Protein AF-A0A356QP41-F1 (afdb_monomer_lite)

Secondary structure (DSSP, 8-state):
--SS-----HHHHTT-TBS-SS-SS------EEEEEEEEEEEETTT-----HHHHHHHHHH-SS--HHHHHTEEEEEEE-TTS-SBHHHHHHHHHHTT-GGGGG-----SHHHHHHHHHHHHHSEEEE--SEEEEE-SB-----S--SSPPTTEEEEEPPPP---------

pLDDT: mean 90.26, std 10.17, range [57.19, 98.12]

Sequence (171 aa):
GDGERGQDWTARVQQLPGVPVTLPEPVSAVLQGELYWRLDNHVQARQPDSGARGAVAGAMAQRDPSQETLNRIGLFVWDWPDGPTQMTERLAQLTALGFETADYTHSISGQEAAAEWRERWFNGPLPFATDGVVLKQADRPSVRSWSSSPPEWAVAWKYPSQQALAQVRGV

Radius of gyration: 17.78 Å; chains: 1; bounding box: 40×47×44 Å

Structure (mmCIF, N/CA/C/O backbone):
data_AF-A0A356QP41-F1
#
_entry.id   AF-A0A356QP41-F1
#
loop_
_atom_site.group_PDB
_atom_site.id
_atom_site.type_symbol
_atom_site.label_atom_id
_atom_site.label_alt_id
_atom_site.label_comp_id
_atom_site.label_asym_id
_atom_site.label_entity_id
_atom_site.label_seq_id
_atom_site.pdbx_PDB_ins_code
_atom_site.Cartn_x
_atom_site.Cartn_y
_atom_site.Cartn_z
_atom_site.occupancy
_atom_site.B_iso_or_equiv
_atom_site.auth_seq_id
_atom_site.auth_comp_id
_atom_site.auth_asym_id
_atom_site.auth_atom_id
_atom_site.pdbx_PDB_model_num
ATOM 1 N N . GLY A 1 1 ? -6.275 5.670 -13.943 1.00 78.19 1 GLY A N 1
ATOM 2 C CA . GLY A 1 1 ? -7.675 6.029 -14.210 1.00 78.19 1 GLY A CA 1
ATOM 3 C C . GLY A 1 1 ? -7.922 7.449 -13.767 1.00 78.19 1 GLY A C 1
ATOM 4 O O . GLY A 1 1 ? -7.004 8.062 -13.233 1.00 78.19 1 GLY A O 1
ATOM 5 N N . ASP A 1 2 ? -9.130 7.950 -13.970 1.00 77.62 2 ASP A N 1
ATOM 6 C CA . ASP A 1 2 ? -9.613 9.245 -13.450 1.00 77.62 2 ASP A CA 1
ATOM 7 C C . ASP A 1 2 ? -10.387 9.083 -12.125 1.00 77.62 2 ASP A C 1
ATOM 9 O O . ASP A 1 2 ? -10.959 10.029 -11.594 1.00 77.62 2 ASP A O 1
ATOM 13 N N . GLY A 1 3 ? -10.370 7.860 -11.591 1.00 72.50 3 GLY A N 1
ATOM 14 C CA . GLY A 1 3 ? -11.080 7.452 -10.394 1.00 72.50 3 GLY A CA 1
ATOM 15 C C . GLY A 1 3 ? -12.451 6.838 -10.695 1.00 72.50 3 GLY A C 1
ATOM 16 O O . GLY A 1 3 ? -12.830 5.883 -10.030 1.00 72.50 3 GLY A O 1
ATOM 17 N N . GLU A 1 4 ? -13.141 7.272 -11.748 1.00 75.25 4 GLU A N 1
ATOM 18 C CA . GLU A 1 4 ? -14.389 6.634 -12.192 1.00 75.25 4 GLU A CA 1
ATOM 19 C C . GLU A 1 4 ? -14.120 5.484 -13.167 1.00 75.25 4 GLU A C 1
ATOM 21 O O . GLU A 1 4 ? -14.795 4.453 -13.159 1.00 75.25 4 GLU A O 1
ATOM 26 N N . ARG A 1 5 ? -13.113 5.656 -14.024 1.00 83.38 5 ARG A N 1
ATOM 27 C CA . ARG A 1 5 ? -12.719 4.720 -15.072 1.00 83.38 5 ARG A CA 1
ATOM 28 C C . ARG A 1 5 ? -11.254 4.351 -14.921 1.00 83.38 5 ARG A C 1
ATOM 30 O O . ARG A 1 5 ? -10.355 5.191 -14.807 1.00 83.38 5 ARG A O 1
ATOM 37 N N . GLY A 1 6 ? -11.014 3.046 -14.929 1.00 88.25 6 GLY A N 1
ATOM 38 C CA . GLY A 1 6 ? -9.694 2.436 -14.892 1.00 88.25 6 GLY A CA 1
ATOM 39 C C . GLY A 1 6 ? -9.334 1.775 -16.216 1.00 88.25 6 GLY A C 1
ATOM 40 O O . GLY A 1 6 ? -10.169 1.598 -17.098 1.00 88.25 6 GLY A O 1
ATOM 41 N N . GLN A 1 7 ? -8.069 1.392 -16.328 1.00 90.25 7 GLN A N 1
ATOM 42 C CA . GLN A 1 7 ? -7.644 0.426 -17.328 1.00 90.25 7 GLN A CA 1
ATOM 43 C C . GLN A 1 7 ? -7.784 -0.969 -16.724 1.00 90.25 7 GLN A C 1
ATOM 45 O O . GLN A 1 7 ? -7.400 -1.173 -15.571 1.00 90.25 7 GLN A O 1
ATOM 50 N N . ASP A 1 8 ? -8.326 -1.911 -17.492 1.00 93.62 8 ASP A N 1
ATOM 51 C CA . ASP A 1 8 ? -8.361 -3.309 -17.080 1.00 93.62 8 ASP A CA 1
ATOM 52 C C . ASP A 1 8 ? -6.947 -3.896 -17.157 1.00 93.62 8 ASP A C 1
ATOM 54 O O . ASP A 1 8 ? -6.356 -4.022 -18.232 1.00 93.62 8 ASP A O 1
ATOM 58 N N . TRP A 1 9 ? -6.403 -4.222 -15.988 1.00 94.44 9 TRP A N 1
ATOM 59 C CA . TRP A 1 9 ? -5.090 -4.834 -15.829 1.00 94.44 9 TRP A CA 1
ATOM 60 C C . TRP A 1 9 ? -5.168 -6.309 -15.442 1.00 94.44 9 TRP A C 1
ATOM 62 O O . TRP A 1 9 ? -4.124 -6.897 -15.171 1.00 94.44 9 TRP A O 1
ATOM 72 N N . THR A 1 10 ? -6.352 -6.930 -15.444 1.00 95.19 10 THR A N 1
ATOM 73 C CA . THR A 1 10 ? -6.573 -8.303 -14.953 1.00 95.19 10 THR A CA 1
ATOM 74 C C . THR A 1 10 ? -5.556 -9.290 -15.517 1.00 95.19 10 THR A C 1
ATOM 76 O O . THR A 1 10 ? -4.856 -9.961 -14.762 1.00 95.19 10 THR A O 1
ATOM 79 N N . ALA A 1 11 ? -5.387 -9.309 -16.842 1.00 94.50 11 ALA A N 1
ATOM 80 C CA . ALA A 1 11 ? -4.467 -10.227 -17.511 1.00 94.50 11 ALA A CA 1
ATOM 81 C C . ALA A 1 11 ? -2.989 -10.009 -17.131 1.00 94.50 11 ALA A C 1
ATOM 83 O O . ALA A 1 11 ? -2.205 -10.955 -17.148 1.00 94.50 11 ALA A O 1
ATOM 84 N N . ARG A 1 12 ? -2.589 -8.773 -16.800 1.00 95.06 12 ARG A N 1
ATOM 85 C CA . ARG A 1 12 ? -1.229 -8.457 -16.332 1.00 95.06 12 ARG A CA 1
ATOM 86 C C . ARG A 1 12 ? -1.070 -8.784 -14.853 1.00 95.06 12 ARG A C 1
ATOM 88 O O . ARG A 1 12 ? -0.056 -9.351 -14.471 1.00 95.06 12 ARG A O 1
ATOM 95 N N . VAL A 1 13 ? -2.070 -8.458 -14.038 1.00 95.94 13 VAL A N 1
ATOM 96 C CA . VAL A 1 13 ? -2.076 -8.716 -12.594 1.00 95.94 13 VAL A CA 1
ATOM 97 C C . VAL A 1 13 ? -1.995 -10.213 -12.303 1.00 95.94 13 VAL A C 1
ATOM 99 O O . VAL A 1 13 ? -1.247 -10.607 -11.419 1.00 95.94 13 VAL A O 1
ATOM 102 N N . GLN A 1 14 ? -2.653 -11.053 -13.104 1.00 95.06 14 GLN A N 1
ATOM 103 C CA . GLN A 1 14 ? -2.542 -12.516 -13.009 1.00 95.06 14 GLN A CA 1
ATOM 104 C C . GLN A 1 14 ? -1.122 -13.057 -13.257 1.00 95.06 14 GLN A C 1
ATOM 106 O O . GLN A 1 14 ? -0.835 -14.192 -12.891 1.00 95.06 14 GLN A O 1
ATOM 111 N N . GLN A 1 15 ? -0.237 -12.271 -13.878 1.00 95.75 15 GLN A N 1
ATOM 112 C CA . GLN A 1 15 ? 1.166 -12.640 -14.091 1.00 95.75 15 GLN A CA 1
ATOM 113 C C . GLN A 1 15 ? 2.066 -12.195 -12.933 1.00 95.75 15 GLN A C 1
ATOM 115 O O . GLN A 1 15 ? 3.222 -12.602 -12.897 1.00 95.75 15 GLN A O 1
ATOM 120 N N . LEU A 1 16 ? 1.574 -11.351 -12.016 1.00 97.38 16 LEU A N 1
ATOM 121 C CA . LEU A 1 16 ? 2.349 -10.828 -10.893 1.00 97.38 16 LEU A CA 1
ATOM 122 C C . LEU A 1 16 ? 2.436 -11.879 -9.782 1.00 97.38 16 LEU A C 1
ATOM 124 O O . LEU A 1 16 ? 1.426 -12.156 -9.137 1.00 97.38 16 LEU A O 1
ATOM 128 N N . PRO A 1 17 ? 3.629 -12.412 -9.465 1.00 95.19 17 PRO A N 1
ATOM 129 C CA . PRO A 1 17 ? 3.754 -13.446 -8.434 1.00 95.19 17 PRO A CA 1
ATOM 130 C C . PRO A 1 17 ? 3.438 -12.930 -7.026 1.00 95.19 17 PRO A C 1
ATOM 132 O O . PRO A 1 17 ? 3.077 -13.702 -6.145 1.00 95.19 17 PRO A O 1
ATOM 135 N N . GLY A 1 18 ? 3.555 -11.615 -6.813 1.00 92.38 18 GLY A N 1
ATOM 136 C CA . GLY A 1 18 ? 3.190 -10.948 -5.565 1.00 92.38 18 GLY A CA 1
ATOM 137 C C . GLY A 1 18 ? 1.687 -10.729 -5.363 1.00 92.38 18 GLY A C 1
ATOM 138 O O . GLY A 1 18 ? 1.323 -10.109 -4.366 1.00 92.38 18 GLY A O 1
ATOM 139 N N . VAL A 1 19 ? 0.828 -11.176 -6.289 1.00 94.88 19 VAL A N 1
ATOM 140 C CA . VAL A 1 19 ? -0.632 -11.060 -6.183 1.00 94.88 19 VAL A CA 1
ATOM 141 C C . VAL A 1 19 ? -1.243 -12.457 -6.050 1.00 94.88 19 VAL A C 1
ATOM 143 O O . VAL A 1 19 ? -1.064 -13.281 -6.949 1.00 94.88 19 VAL A O 1
ATOM 146 N N . PRO A 1 20 ? -1.979 -12.755 -4.964 1.00 91.88 20 PRO A N 1
ATOM 147 C CA . PRO A 1 20 ? -2.604 -14.060 -4.807 1.00 91.88 20 PRO A CA 1
ATOM 148 C C . PRO A 1 20 ? -3.698 -14.262 -5.861 1.00 91.88 20 PRO A C 1
ATOM 150 O O . PRO A 1 20 ? -4.606 -13.445 -6.001 1.00 91.88 20 PRO A O 1
ATOM 153 N N . VAL A 1 21 ? -3.628 -15.381 -6.584 1.00 90.75 21 VAL A N 1
ATOM 154 C CA . VAL A 1 21 ? -4.671 -15.800 -7.541 1.00 90.75 21 VAL A CA 1
ATOM 155 C C . VAL A 1 21 ? -5.814 -16.569 -6.873 1.00 90.75 21 VAL A C 1
ATOM 157 O O . VAL A 1 21 ? -6.889 -16.698 -7.451 1.00 90.75 21 VAL A O 1
ATOM 160 N N . THR A 1 22 ? -5.588 -17.051 -5.649 1.00 91.81 22 THR A N 1
ATOM 161 C CA . THR A 1 22 ? -6.552 -17.803 -4.843 1.00 91.81 22 THR A CA 1
ATOM 162 C C . THR A 1 22 ? -6.489 -17.298 -3.409 1.00 91.81 22 THR A C 1
ATOM 164 O O . THR A 1 22 ? -5.398 -17.123 -2.867 1.00 91.81 22 THR A O 1
ATOM 167 N N . LEU A 1 23 ? -7.653 -17.085 -2.799 1.00 94.31 23 LEU A N 1
ATOM 168 C CA . LEU A 1 23 ? -7.773 -16.742 -1.383 1.00 94.31 23 LEU A CA 1
ATOM 169 C C . LEU A 1 23 ? -8.013 -18.008 -0.540 1.00 94.31 23 LEU A C 1
ATOM 171 O O . LEU A 1 23 ? -8.547 -18.987 -1.069 1.00 94.31 23 LEU A O 1
ATOM 175 N N . PRO A 1 24 ? -7.654 -18.007 0.758 1.00 95.12 24 PRO A N 1
ATOM 176 C CA . PRO A 1 24 ? -7.876 -19.150 1.652 1.00 95.12 24 PRO A CA 1
ATOM 177 C C . PRO A 1 24 ? -9.349 -19.562 1.792 1.00 95.12 24 PRO A C 1
ATOM 179 O O . PRO A 1 24 ? -9.642 -20.727 2.053 1.00 95.12 24 PRO A O 1
ATOM 182 N N . GLU A 1 25 ? -10.271 -18.621 1.593 1.00 92.44 25 GLU A N 1
ATOM 183 C CA . GLU A 1 25 ? -11.713 -18.840 1.635 1.00 92.44 25 GLU A CA 1
ATOM 184 C C . GLU A 1 25 ? -12.429 -18.091 0.495 1.00 92.44 25 GLU A C 1
ATOM 186 O O . GLU A 1 25 ? -11.932 -17.069 0.007 1.00 92.44 25 GLU A O 1
ATOM 191 N N . PRO A 1 26 ? -13.591 -18.589 0.030 1.00 90.44 26 PRO A N 1
ATOM 192 C CA . PRO A 1 26 ? -14.354 -17.930 -1.019 1.00 90.44 26 PRO A CA 1
ATOM 193 C C . PRO A 1 26 ? -15.050 -16.681 -0.467 1.00 90.44 26 PRO A C 1
ATOM 195 O O . PRO A 1 26 ? -16.059 -16.771 0.229 1.00 90.44 26 PRO A O 1
ATOM 198 N N . VAL A 1 27 ? -14.541 -15.508 -0.838 1.00 91.12 27 VAL A N 1
ATOM 199 C CA . VAL A 1 27 ? -15.139 -14.213 -0.499 1.00 91.12 27 VAL A CA 1
ATOM 200 C C . VAL A 1 27 ? -15.485 -13.433 -1.765 1.00 91.12 27 VAL A C 1
ATOM 202 O O . VAL A 1 27 ? -14.718 -13.390 -2.725 1.00 91.12 27 VAL A O 1
ATOM 205 N N . SER A 1 28 ? -16.664 -12.812 -1.775 1.00 91.56 28 SER A N 1
ATOM 206 C CA . SER A 1 28 ? -17.021 -11.793 -2.766 1.00 91.56 28 SER A CA 1
ATOM 207 C C . SER A 1 28 ? -16.734 -10.428 -2.155 1.00 91.56 28 SER A C 1
ATOM 209 O O . SER A 1 28 ? -17.511 -9.961 -1.329 1.00 91.56 28 SER A O 1
ATOM 211 N N . ALA A 1 29 ? -15.606 -9.824 -2.523 1.00 90.50 29 ALA A N 1
ATOM 212 C CA . ALA A 1 29 ? -15.156 -8.553 -1.967 1.00 90.50 29 ALA A CA 1
ATOM 213 C C . ALA A 1 29 ? -14.534 -7.662 -3.043 1.00 90.50 29 ALA A C 1
ATOM 215 O O . ALA A 1 29 ? -13.935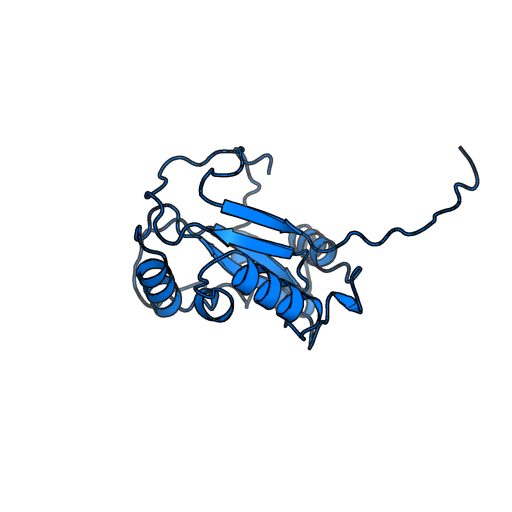 -8.147 -4.007 1.00 90.50 29 ALA A O 1
ATOM 216 N N . VAL A 1 30 ? -14.627 -6.350 -2.831 1.00 91.44 30 VAL A N 1
ATOM 217 C CA . VAL A 1 30 ? -13.810 -5.370 -3.546 1.00 91.44 30 VAL A CA 1
ATOM 218 C C . VAL A 1 30 ? -12.719 -4.908 -2.595 1.00 91.44 30 VAL A C 1
ATOM 220 O O . VAL A 1 30 ? -12.996 -4.281 -1.579 1.00 91.44 30 VAL A O 1
ATOM 223 N N . LEU A 1 31 ? -11.467 -5.205 -2.929 1.00 93.25 31 LEU A N 1
ATOM 224 C CA . LEU A 1 31 ? -10.313 -4.746 -2.163 1.00 93.25 31 LEU A CA 1
ATOM 225 C C . LEU A 1 31 ? -9.637 -3.590 -2.891 1.00 93.25 31 LEU A C 1
ATOM 227 O O . LEU A 1 31 ? -9.529 -3.587 -4.119 1.00 93.25 31 LEU A O 1
ATOM 231 N N . GLN A 1 32 ? -9.169 -2.613 -2.125 1.00 92.00 32 GLN A N 1
ATOM 232 C CA . GLN A 1 32 ? -8.374 -1.510 -2.642 1.00 92.00 32 GLN A CA 1
ATOM 233 C C . GLN A 1 32 ? -6.939 -1.662 -2.163 1.00 92.00 32 GLN A C 1
ATOM 235 O O . GLN A 1 32 ? -6.664 -1.919 -0.989 1.00 92.00 32 GLN A O 1
ATOM 240 N N . GLY A 1 33 ? -6.018 -1.519 -3.104 1.00 93.88 33 GLY A N 1
ATOM 241 C CA . GLY A 1 33 ? -4.607 -1.737 -2.867 1.00 93.88 33 GLY A CA 1
ATOM 242 C C . GLY A 1 33 ? -3.739 -0.872 -3.759 1.00 93.88 33 GLY A C 1
ATOM 243 O O . GLY A 1 33 ? -4.225 -0.086 -4.573 1.00 93.88 33 GLY A O 1
ATOM 244 N N . GLU A 1 34 ? -2.439 -1.021 -3.582 1.00 95.50 34 GLU A N 1
ATOM 245 C CA . GLU A 1 34 ? -1.424 -0.376 -4.393 1.00 95.50 34 GLU A CA 1
ATOM 246 C C . GLU A 1 34 ? -0.408 -1.420 -4.847 1.00 95.50 34 GLU A C 1
ATOM 248 O O . GLU A 1 34 ? 0.042 -2.260 -4.064 1.00 95.50 34 GLU A O 1
ATOM 253 N N . LEU A 1 35 ? -0.066 -1.376 -6.133 1.00 97.25 35 LEU A N 1
ATOM 254 C CA . LEU A 1 35 ? 1.089 -2.098 -6.638 1.00 97.25 35 LEU A CA 1
ATOM 255 C C . LEU A 1 35 ? 2.330 -1.274 -6.319 1.00 97.25 35 LEU A C 1
ATOM 257 O O . LEU A 1 35 ? 2.408 -0.103 -6.693 1.00 97.25 35 LEU A O 1
ATOM 261 N N . TYR A 1 36 ? 3.303 -1.889 -5.663 1.00 96.81 36 TYR A N 1
ATOM 262 C CA . TYR A 1 36 ? 4.534 -1.222 -5.261 1.00 96.81 36 TYR A CA 1
ATOM 263 C C . TYR A 1 36 ? 5.753 -1.956 -5.805 1.00 96.81 36 TYR A C 1
ATOM 265 O O . TYR A 1 36 ? 5.720 -3.157 -6.074 1.00 96.81 36 TYR A O 1
ATOM 273 N N . TRP A 1 37 ? 6.850 -1.222 -5.958 1.00 97.88 37 TRP A N 1
ATOM 274 C CA . TRP A 1 37 ? 8.133 -1.797 -6.331 1.00 97.88 37 TRP A CA 1
ATOM 275 C C . TRP A 1 37 ? 8.901 -2.218 -5.080 1.00 97.88 37 TRP A C 1
ATOM 277 O O . TRP A 1 37 ? 9.143 -1.392 -4.196 1.00 97.88 37 TRP A O 1
ATOM 287 N N . ARG A 1 38 ? 9.286 -3.492 -5.012 1.00 97.50 38 ARG A N 1
ATOM 288 C CA . ARG A 1 38 ? 10.076 -4.072 -3.927 1.00 97.50 38 ARG A CA 1
ATOM 289 C C . ARG A 1 38 ? 11.485 -3.482 -3.938 1.00 97.50 38 ARG A C 1
ATOM 291 O O . ARG A 1 38 ? 12.180 -3.467 -4.965 1.00 97.50 38 ARG A O 1
ATOM 298 N N . LEU A 1 39 ? 11.892 -3.002 -2.774 1.00 96.56 39 LEU A N 1
ATOM 299 C CA . LEU A 1 39 ? 13.210 -2.459 -2.483 1.00 96.56 39 LEU A CA 1
ATOM 300 C C . LEU A 1 39 ? 13.743 -3.144 -1.228 1.00 96.56 39 LEU A C 1
ATOM 302 O O . LEU A 1 39 ? 12.974 -3.468 -0.334 1.00 96.56 39 LEU A O 1
ATOM 306 N N . ASP A 1 40 ? 15.053 -3.326 -1.132 1.00 95.12 40 ASP A N 1
ATOM 307 C CA . ASP A 1 40 ? 15.655 -3.949 0.045 1.00 95.12 40 ASP A CA 1
ATOM 308 C C . ASP A 1 40 ? 16.121 -2.876 1.030 1.00 95.12 40 ASP A C 1
ATOM 310 O O . ASP A 1 40 ? 16.945 -2.029 0.685 1.00 95.12 40 ASP A O 1
ATOM 314 N N . ASN A 1 41 ? 15.620 -2.931 2.270 1.00 94.56 41 ASN A N 1
ATOM 315 C CA . ASN A 1 41 ? 16.000 -2.027 3.366 1.00 94.56 41 ASN A CA 1
ATOM 316 C C . ASN A 1 41 ? 15.963 -0.532 2.984 1.00 94.56 41 ASN A C 1
ATOM 318 O O . ASN A 1 41 ? 16.847 0.244 3.360 1.00 94.56 41 ASN A O 1
ATOM 322 N N . HIS A 1 42 ? 14.947 -0.126 2.223 1.00 96.88 42 HIS A N 1
ATOM 323 C CA . HIS A 1 42 ? 14.800 1.239 1.731 1.00 96.88 42 HIS A CA 1
ATOM 324 C C . HIS A 1 42 ? 14.530 2.216 2.872 1.00 96.88 42 HIS A C 1
ATOM 326 O O . HIS A 1 42 ? 13.584 2.030 3.628 1.00 96.88 42 HIS A O 1
ATOM 332 N N . VAL A 1 43 ? 15.320 3.285 2.970 1.00 96.81 43 VAL A N 1
ATOM 333 C CA . VAL A 1 43 ? 15.118 4.351 3.963 1.00 96.81 43 VAL A CA 1
ATOM 334 C C . VAL A 1 43 ? 14.761 5.641 3.239 1.00 96.81 43 VAL A C 1
ATOM 336 O O . VAL A 1 43 ? 15.621 6.260 2.603 1.00 96.81 43 VAL A O 1
ATOM 339 N N . GLN A 1 44 ? 13.508 6.078 3.370 1.00 95.06 44 GLN A N 1
ATOM 340 C CA . GLN A 1 44 ? 12.979 7.206 2.601 1.00 95.06 44 GLN A CA 1
ATOM 341 C C . GLN A 1 44 ? 13.742 8.515 2.855 1.00 95.06 44 GLN A C 1
ATOM 343 O O . GLN A 1 44 ? 14.032 9.243 1.907 1.00 95.06 44 GLN A O 1
ATOM 348 N N . ALA A 1 45 ? 14.141 8.790 4.101 1.00 94.88 45 ALA A N 1
ATOM 349 C CA . ALA A 1 45 ? 14.928 9.974 4.454 1.00 94.88 45 ALA A CA 1
ATOM 350 C C . ALA A 1 45 ? 16.300 10.040 3.755 1.00 94.88 45 ALA A C 1
ATOM 352 O O . ALA A 1 45 ? 16.869 11.121 3.608 1.00 94.88 45 ALA A O 1
ATOM 353 N N . ARG A 1 46 ? 16.845 8.892 3.332 1.00 93.44 46 ARG A N 1
ATOM 354 C CA . ARG A 1 46 ? 18.170 8.788 2.696 1.00 93.44 46 ARG A CA 1
ATOM 355 C C . ARG A 1 46 ? 18.086 8.670 1.178 1.00 93.44 46 ARG A C 1
ATOM 357 O O . ARG A 1 46 ? 19.014 9.086 0.493 1.00 93.44 46 ARG A O 1
ATOM 364 N N . GLN A 1 47 ? 17.012 8.076 0.663 1.00 90.69 47 GLN A N 1
ATOM 365 C CA . GLN A 1 47 ? 16.825 7.782 -0.759 1.00 90.69 47 GLN A CA 1
ATOM 366 C C . GLN A 1 47 ? 15.402 8.160 -1.200 1.00 90.69 47 GLN A C 1
ATOM 368 O O . GLN A 1 47 ? 14.575 7.291 -1.457 1.00 90.69 47 GLN A O 1
ATOM 373 N N . PRO A 1 48 ? 15.063 9.451 -1.281 1.00 84.81 48 PRO A N 1
ATOM 374 C CA . PRO A 1 48 ? 13.695 9.863 -1.582 1.00 84.81 48 PRO A CA 1
ATOM 375 C C . PRO A 1 48 ? 13.273 9.564 -3.027 1.00 84.81 48 PRO A C 1
ATOM 377 O O . PRO A 1 48 ? 12.113 9.235 -3.272 1.00 84.81 48 PRO A O 1
ATOM 380 N N . ASP A 1 49 ? 14.225 9.622 -3.961 1.00 81.88 49 ASP A N 1
ATOM 381 C CA . ASP A 1 49 ? 14.007 9.496 -5.403 1.00 81.88 49 ASP A CA 1
ATOM 382 C C . ASP A 1 49 ? 14.325 8.081 -5.902 1.00 81.88 49 ASP A C 1
ATOM 384 O O . ASP A 1 49 ? 15.193 7.864 -6.745 1.00 81.88 49 ASP A O 1
ATOM 388 N N . SER A 1 50 ? 13.618 7.079 -5.382 1.00 86.00 50 SER A N 1
ATOM 389 C CA . SER A 1 50 ? 13.839 5.678 -5.779 1.00 86.00 50 SER A CA 1
ATOM 390 C C . SER A 1 50 ? 13.361 5.346 -7.198 1.00 86.00 50 SER A C 1
ATOM 392 O O . SER A 1 50 ? 13.680 4.283 -7.727 1.00 86.00 50 SER A O 1
ATOM 394 N N . GLY A 1 51 ? 12.521 6.196 -7.801 1.00 91.94 51 GLY A N 1
ATOM 395 C CA . GLY A 1 51 ? 11.843 5.898 -9.068 1.00 91.94 51 GLY A CA 1
ATOM 396 C C . GLY A 1 51 ? 10.832 4.742 -8.986 1.00 91.94 51 GLY A C 1
ATOM 397 O O . GLY A 1 51 ? 10.254 4.370 -10.007 1.00 91.94 51 GLY A O 1
ATOM 398 N N . ALA A 1 52 ? 10.569 4.200 -7.788 1.00 95.00 52 ALA A N 1
ATOM 399 C CA . ALA A 1 52 ? 9.749 3.007 -7.556 1.00 95.00 52 ALA A CA 1
ATOM 400 C C . ALA A 1 52 ? 8.357 3.092 -8.197 1.00 95.00 52 ALA A C 1
ATOM 402 O O . ALA A 1 52 ? 7.928 2.175 -8.896 1.00 95.00 52 ALA A O 1
ATOM 403 N N . ARG A 1 53 ? 7.667 4.227 -8.025 1.00 91.88 53 ARG A N 1
ATOM 404 C CA . ARG A 1 53 ? 6.343 4.452 -8.622 1.00 91.88 53 ARG A CA 1
ATOM 405 C C . ARG A 1 53 ? 6.382 4.393 -10.152 1.00 91.88 53 ARG A C 1
ATOM 407 O O . ARG A 1 53 ? 5.502 3.801 -10.773 1.00 91.88 53 ARG A O 1
ATOM 414 N N . GLY A 1 54 ? 7.407 4.997 -10.755 1.00 94.81 54 GLY A N 1
ATOM 415 C CA . GLY A 1 54 ? 7.614 4.970 -12.202 1.00 94.81 54 GLY A CA 1
ATOM 416 C C . GLY A 1 54 ? 7.928 3.564 -12.713 1.00 94.81 54 GLY A C 1
ATOM 417 O O . GLY A 1 54 ? 7.412 3.172 -13.757 1.00 94.81 54 GLY A O 1
ATOM 418 N N . ALA A 1 55 ? 8.701 2.784 -11.952 1.00 97.12 55 ALA A N 1
ATOM 419 C CA . ALA A 1 55 ? 9.043 1.405 -12.294 1.00 97.12 55 ALA A CA 1
ATOM 420 C C . ALA A 1 55 ? 7.802 0.501 -12.375 1.00 97.12 55 ALA A C 1
ATOM 422 O O . ALA A 1 55 ? 7.638 -0.206 -13.368 1.00 97.12 55 ALA A O 1
ATOM 423 N N . VAL A 1 56 ? 6.884 0.584 -11.399 1.00 97.06 56 VAL A N 1
ATOM 424 C CA . VAL A 1 56 ? 5.605 -0.153 -11.451 1.00 97.06 56 VAL A CA 1
ATOM 425 C C . VAL A 1 56 ? 4.800 0.249 -12.684 1.00 97.06 56 VAL A C 1
ATOM 427 O O . VAL A 1 56 ? 4.375 -0.614 -13.449 1.00 97.06 56 VAL A O 1
ATOM 430 N N . ALA A 1 57 ? 4.613 1.553 -12.912 1.00 95.44 57 ALA A N 1
ATOM 431 C CA . ALA A 1 57 ? 3.832 2.040 -14.048 1.00 95.44 57 ALA A CA 1
ATOM 432 C C . ALA A 1 57 ? 4.420 1.575 -15.393 1.00 95.44 57 ALA A C 1
ATOM 434 O O . ALA A 1 57 ? 3.682 1.100 -16.258 1.00 95.44 57 ALA A O 1
ATOM 435 N N . GLY A 1 58 ? 5.745 1.657 -15.549 1.00 96.31 58 GLY A N 1
ATOM 436 C CA . GLY A 1 58 ? 6.451 1.190 -16.741 1.00 96.31 58 GLY A CA 1
ATOM 437 C C . GLY A 1 58 ? 6.310 -0.317 -16.954 1.00 96.31 58 GLY A C 1
ATOM 438 O O . GLY A 1 58 ? 5.971 -0.750 -18.054 1.00 96.31 58 GLY A O 1
ATOM 439 N N . ALA A 1 59 ? 6.493 -1.113 -15.900 1.00 96.88 59 ALA A N 1
ATOM 440 C CA . ALA A 1 59 ? 6.367 -2.566 -15.962 1.00 96.88 59 ALA A CA 1
ATOM 441 C C . ALA A 1 59 ? 4.938 -3.025 -16.292 1.00 96.88 59 ALA A C 1
ATOM 443 O O . ALA A 1 59 ? 4.750 -3.955 -17.079 1.00 96.88 59 ALA A O 1
ATOM 444 N N . MET A 1 60 ? 3.921 -2.357 -15.743 1.00 96.12 60 MET A N 1
ATOM 445 C CA . MET A 1 60 ? 2.524 -2.640 -16.081 1.00 96.12 60 MET A CA 1
ATOM 446 C C . MET A 1 60 ? 2.220 -2.270 -17.540 1.00 96.12 60 MET A C 1
ATOM 448 O O . MET A 1 60 ? 1.582 -3.051 -18.239 1.00 96.12 60 MET A O 1
ATOM 452 N N . ALA A 1 61 ? 2.742 -1.144 -18.037 1.00 95.12 61 ALA A N 1
ATOM 453 C CA . ALA A 1 61 ? 2.531 -0.683 -19.413 1.00 95.12 61 ALA A CA 1
ATOM 454 C C . ALA A 1 61 ? 3.337 -1.443 -20.483 1.00 95.12 61 ALA A C 1
ATOM 456 O O . ALA A 1 61 ? 2.986 -1.405 -21.664 1.00 95.12 61 ALA A O 1
ATOM 457 N N . GLN A 1 62 ? 4.416 -2.128 -20.103 1.00 94.81 62 GLN A N 1
ATOM 458 C CA . GLN A 1 62 ? 5.267 -2.868 -21.034 1.00 94.81 62 GLN A CA 1
ATOM 459 C C . GLN A 1 62 ? 4.485 -3.993 -21.720 1.00 94.81 62 GLN A C 1
ATOM 461 O O . GLN A 1 62 ? 3.740 -4.713 -21.066 1.00 94.81 62 GLN A O 1
ATOM 466 N N . ARG A 1 63 ? 4.674 -4.208 -23.028 1.00 93.12 63 ARG A N 1
ATOM 467 C CA . ARG A 1 63 ? 3.988 -5.297 -23.751 1.00 93.12 63 ARG A CA 1
ATOM 468 C C . ARG A 1 63 ? 4.347 -6.682 -23.201 1.00 93.12 63 ARG A C 1
ATOM 470 O O . ARG A 1 63 ? 3.448 -7.488 -22.998 1.00 93.12 63 ARG A O 1
ATOM 477 N N . ASP A 1 64 ? 5.633 -6.914 -22.951 1.00 94.75 64 ASP A N 1
ATOM 478 C CA . ASP A 1 64 ? 6.188 -8.193 -22.495 1.00 94.75 64 ASP A CA 1
ATOM 479 C C . ASP A 1 64 ? 7.316 -7.945 -21.467 1.00 94.75 64 ASP A C 1
ATOM 481 O O . ASP A 1 64 ? 8.480 -7.781 -21.849 1.00 94.75 64 ASP A O 1
ATOM 485 N N . PRO A 1 65 ? 6.981 -7.725 -20.181 1.00 96.12 65 PRO A N 1
ATOM 486 C CA . PRO A 1 65 ? 7.964 -7.551 -19.113 1.00 96.12 65 PRO A CA 1
ATOM 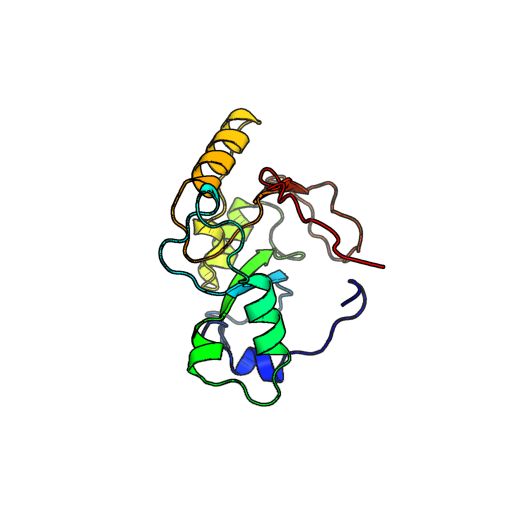487 C C . PRO A 1 65 ? 8.623 -8.880 -18.736 1.00 96.12 65 PRO A C 1
ATOM 489 O O . PRO A 1 65 ? 7.989 -9.931 -18.729 1.00 96.12 65 PRO A O 1
ATOM 492 N N . SER A 1 66 ? 9.903 -8.831 -18.360 1.00 97.75 66 SER A N 1
ATOM 493 C CA . SER A 1 66 ? 10.603 -10.023 -17.876 1.00 97.75 66 SER A CA 1
ATOM 494 C C . SER A 1 66 ? 10.019 -10.514 -16.549 1.00 97.75 66 SER A C 1
ATOM 496 O O . SER A 1 66 ? 9.528 -9.725 -15.740 1.00 97.75 66 SER A O 1
ATOM 498 N N . GLN A 1 67 ? 10.159 -11.812 -16.265 1.00 96.88 67 GLN A N 1
ATOM 499 C CA . GLN A 1 67 ? 9.752 -12.360 -14.966 1.00 96.88 67 GLN A CA 1
ATOM 500 C C . GLN A 1 67 ? 10.499 -11.724 -13.791 1.00 96.88 67 GLN A C 1
ATOM 502 O O . GLN A 1 67 ? 9.920 -11.498 -12.736 1.00 96.88 67 GLN A O 1
ATOM 507 N N . GLU A 1 68 ? 11.767 -11.356 -13.983 1.00 97.31 68 GLU A N 1
ATOM 508 C CA . GLU A 1 68 ? 12.525 -10.587 -12.994 1.00 97.31 68 GLU A CA 1
ATOM 509 C C . GLU A 1 68 ? 11.840 -9.253 -12.666 1.00 97.31 68 GLU A C 1
ATOM 511 O O . GLU A 1 68 ? 11.718 -8.894 -11.500 1.00 97.31 68 GLU A O 1
ATOM 516 N N . THR A 1 69 ? 11.325 -8.550 -13.678 1.00 97.62 69 THR A N 1
ATOM 517 C CA . THR A 1 69 ? 10.592 -7.290 -13.492 1.00 97.62 69 THR A CA 1
ATOM 518 C C . THR A 1 69 ? 9.290 -7.516 -12.727 1.00 97.62 69 THR A C 1
ATOM 520 O O . THR A 1 69 ? 8.991 -6.779 -11.789 1.00 97.62 69 THR A O 1
ATOM 523 N N . LEU A 1 70 ? 8.528 -8.552 -13.089 1.00 97.56 70 LEU A N 1
ATOM 524 C CA . LEU A 1 70 ? 7.261 -8.883 -12.430 1.00 97.56 70 LEU A CA 1
ATOM 525 C C . LEU A 1 70 ? 7.465 -9.311 -10.967 1.00 97.56 70 LEU A C 1
ATOM 527 O O . LEU A 1 70 ? 6.689 -8.908 -10.103 1.00 97.56 70 LEU A O 1
ATOM 531 N N . ASN A 1 71 ? 8.548 -10.035 -10.663 1.00 97.25 71 ASN A N 1
ATOM 532 C CA . ASN A 1 71 ? 8.927 -10.422 -9.297 1.00 97.25 71 ASN A CA 1
ATOM 533 C C . ASN A 1 71 ? 9.201 -9.222 -8.381 1.00 97.25 71 ASN A C 1
ATOM 535 O O . ASN A 1 71 ? 9.073 -9.329 -7.160 1.00 97.25 71 ASN A O 1
ATOM 539 N N . ARG A 1 72 ? 9.565 -8.068 -8.952 1.00 97.62 72 ARG A N 1
ATOM 540 C CA . ARG A 1 72 ? 9.793 -6.839 -8.185 1.00 97.62 72 ARG A CA 1
ATOM 541 C C . ARG A 1 72 ? 8.510 -6.095 -7.846 1.00 97.62 72 ARG A C 1
ATOM 543 O O . ARG A 1 72 ? 8.586 -5.109 -7.125 1.00 97.62 72 ARG A O 1
ATOM 550 N N . ILE A 1 73 ? 7.346 -6.543 -8.306 1.00 98.12 73 ILE A N 1
ATOM 551 C CA . ILE A 1 73 ? 6.074 -5.890 -8.003 1.00 98.12 73 ILE A CA 1
ATOM 552 C C . ILE A 1 73 ? 5.365 -6.655 -6.884 1.00 98.12 73 ILE A C 1
ATOM 554 O O . ILE A 1 73 ? 5.105 -7.855 -6.983 1.00 98.12 73 ILE A O 1
ATOM 558 N N . GLY A 1 74 ? 5.070 -5.952 -5.796 1.00 96.81 74 GLY A N 1
ATOM 559 C CA . GLY A 1 74 ? 4.211 -6.426 -4.716 1.00 96.81 74 GLY A CA 1
ATOM 560 C C . GLY A 1 74 ? 2.833 -5.774 -4.768 1.00 96.81 74 GLY A C 1
ATOM 561 O O . GLY A 1 74 ? 2.635 -4.769 -5.451 1.00 96.81 74 GLY A O 1
ATOM 562 N N . LEU A 1 75 ? 1.891 -6.341 -4.018 1.00 96.94 75 LEU A N 1
ATOM 563 C CA . LEU A 1 75 ? 0.580 -5.759 -3.753 1.00 96.94 75 LEU A CA 1
ATOM 564 C C . LEU A 1 75 ? 0.468 -5.435 -2.269 1.00 96.94 75 LEU A C 1
ATOM 566 O O . LEU A 1 75 ? 0.696 -6.295 -1.423 1.00 96.94 75 LEU A O 1
ATOM 570 N N . PHE A 1 76 ? 0.075 -4.205 -1.964 1.00 96.38 76 PHE A N 1
ATOM 571 C CA . PHE A 1 76 ? -0.310 -3.793 -0.625 1.00 96.38 76 PHE A CA 1
ATOM 572 C C . PHE A 1 76 ? -1.801 -3.468 -0.615 1.00 96.38 76 PHE A C 1
ATOM 574 O O . PHE A 1 76 ? -2.219 -2.450 -1.165 1.00 96.38 76 PHE A O 1
ATOM 581 N N . VAL A 1 77 ? -2.616 -4.337 -0.018 1.00 96.00 77 VAL A N 1
ATOM 582 C CA . VAL A 1 77 ? -4.042 -4.057 0.196 1.00 96.00 77 VAL A CA 1
ATOM 583 C C . VAL A 1 77 ? -4.161 -3.104 1.377 1.00 96.00 77 VAL A C 1
ATOM 585 O O . VAL A 1 77 ? -3.689 -3.411 2.466 1.00 96.00 77 VAL A O 1
ATOM 588 N N . TRP A 1 78 ? -4.774 -1.942 1.172 1.00 91.50 78 TRP A N 1
ATOM 589 C CA . TRP A 1 78 ? -4.910 -0.913 2.204 1.00 91.50 78 TRP A CA 1
ATOM 590 C C . TRP A 1 78 ? -6.362 -0.629 2.578 1.00 91.50 78 TRP A C 1
ATOM 592 O O . TRP A 1 78 ? -6.585 0.081 3.565 1.00 91.50 78 TRP A O 1
ATOM 602 N N . ASP A 1 79 ? -7.343 -1.153 1.837 1.00 89.31 79 ASP A N 1
ATOM 603 C CA . ASP A 1 79 ? -8.740 -1.036 2.237 1.00 89.31 79 ASP A CA 1
ATOM 604 C C . ASP A 1 79 ? -9.664 -2.146 1.744 1.00 89.31 79 ASP A C 1
ATOM 606 O O . ASP A 1 79 ? -9.426 -2.803 0.731 1.00 89.31 79 ASP A O 1
ATOM 610 N N . TRP A 1 80 ? -10.769 -2.280 2.474 1.00 92.31 80 TRP A N 1
ATOM 611 C CA . TRP A 1 80 ? -11.920 -3.107 2.137 1.00 92.31 80 TRP A CA 1
ATOM 612 C C . T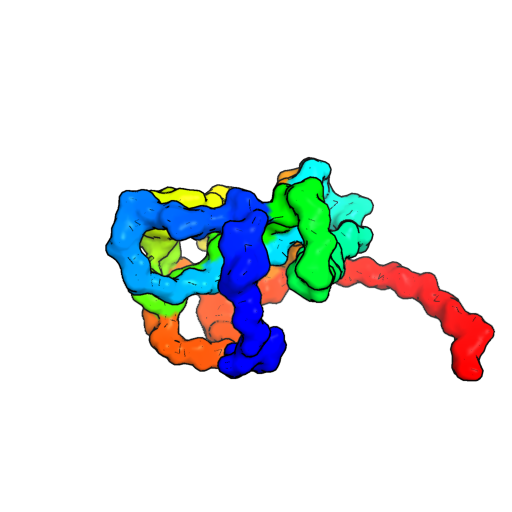RP A 1 80 ? -13.187 -2.255 2.342 1.00 92.31 80 TRP A C 1
ATOM 614 O O . TRP A 1 80 ? -13.684 -2.157 3.471 1.00 92.31 80 TRP A O 1
ATOM 624 N N . PRO A 1 81 ? -13.676 -1.554 1.298 1.00 87.75 81 PRO A N 1
ATOM 625 C CA . PRO A 1 81 ? -14.762 -0.576 1.414 1.00 87.75 81 PRO A CA 1
ATOM 626 C C . PRO A 1 81 ? -16.066 -1.136 1.991 1.00 87.75 81 PRO A C 1
ATOM 628 O O . PRO A 1 81 ? -16.709 -0.459 2.796 1.00 87.75 81 PRO A O 1
ATOM 631 N N . ASP A 1 82 ? -16.422 -2.367 1.628 1.00 87.12 82 ASP A N 1
ATOM 632 C CA . ASP A 1 82 ? -17.603 -3.099 2.097 1.00 87.12 82 ASP A CA 1
ATOM 633 C C . ASP A 1 82 ? -17.306 -4.103 3.227 1.00 87.12 82 ASP A C 1
ATOM 635 O O . ASP A 1 82 ? -18.178 -4.886 3.599 1.00 87.12 82 ASP A O 1
ATOM 639 N N . GLY A 1 83 ? -16.099 -4.055 3.796 1.00 90.06 83 GLY A N 1
ATOM 640 C CA . GLY A 1 83 ? -15.688 -4.889 4.922 1.00 90.06 83 GLY A CA 1
ATOM 641 C C . GLY A 1 83 ? -16.187 -4.376 6.281 1.00 90.06 83 GLY A C 1
ATOM 642 O O . GLY A 1 83 ? -16.955 -3.409 6.353 1.00 90.06 83 GLY A O 1
ATOM 643 N N . PRO A 1 84 ? -15.713 -4.983 7.385 1.00 92.31 84 PRO A N 1
ATOM 644 C CA . PRO A 1 84 ? -16.100 -4.603 8.743 1.00 92.31 84 PRO A CA 1
ATOM 645 C C . PRO A 1 84 ? -15.874 -3.123 9.028 1.00 92.31 84 PRO A C 1
ATOM 647 O O . PRO A 1 84 ? -14.886 -2.554 8.573 1.00 92.31 84 PRO A O 1
ATOM 650 N N . THR A 1 85 ? -16.757 -2.503 9.809 1.00 91.94 85 THR A N 1
ATOM 651 C CA . THR A 1 85 ? -16.683 -1.076 10.168 1.00 91.94 85 THR A CA 1
ATOM 652 C C . THR A 1 85 ? -15.442 -0.767 11.019 1.00 91.94 85 THR A C 1
ATOM 654 O O . THR A 1 85 ? -14.719 0.200 10.757 1.00 91.94 85 THR A O 1
ATOM 657 N N . GLN A 1 86 ? -15.157 -1.636 11.994 1.00 93.88 86 GLN A N 1
ATOM 658 C CA . GLN A 1 86 ? -14.038 -1.492 12.924 1.00 93.88 86 GLN A CA 1
ATOM 659 C C . GLN A 1 86 ? -12.713 -1.888 12.265 1.00 93.88 86 GLN A C 1
ATOM 661 O O . GLN A 1 86 ? -12.580 -2.986 11.722 1.00 93.88 86 GLN A O 1
ATOM 666 N N . MET A 1 87 ? -11.698 -1.026 12.371 1.00 94.06 87 MET A N 1
ATOM 667 C CA . MET A 1 87 ? -10.375 -1.263 11.784 1.00 94.06 87 MET A CA 1
ATOM 668 C C . MET A 1 87 ? -9.734 -2.553 12.302 1.00 94.06 87 MET A C 1
ATOM 670 O O . MET A 1 87 ? -9.172 -3.303 11.514 1.00 94.06 87 MET A O 1
ATOM 674 N N . THR A 1 88 ? -9.849 -2.847 13.599 1.00 94.88 88 THR A N 1
ATOM 675 C CA . THR A 1 88 ? -9.285 -4.070 14.191 1.00 94.88 88 THR A CA 1
ATOM 676 C C . THR A 1 88 ? -9.856 -5.331 13.547 1.00 94.88 88 THR A C 1
ATOM 678 O O . THR A 1 88 ? -9.104 -6.233 13.189 1.00 94.88 88 THR A O 1
ATOM 681 N N . GLU A 1 89 ? -11.173 -5.379 13.352 1.00 95.62 89 GLU A N 1
ATOM 682 C CA . GLU A 1 89 ? -11.845 -6.508 12.707 1.00 95.62 89 GLU A CA 1
ATOM 683 C C . GLU A 1 89 ? -11.492 -6.587 11.217 1.00 95.62 89 GLU A C 1
ATOM 685 O O . GLU A 1 89 ? -11.181 -7.663 10.709 1.00 95.62 89 GLU A O 1
ATOM 690 N N . ARG A 1 90 ? -11.455 -5.440 10.527 1.00 94.75 90 ARG A N 1
ATOM 691 C CA . ARG A 1 90 ? -11.060 -5.362 9.115 1.00 94.75 90 ARG A CA 1
ATOM 692 C C . ARG A 1 90 ? -9.639 -5.884 8.895 1.00 94.75 90 ARG A C 1
ATOM 694 O O . ARG A 1 90 ? -9.422 -6.674 7.983 1.00 94.75 90 ARG A O 1
ATOM 701 N N . LEU A 1 91 ? -8.683 -5.466 9.725 1.00 96.00 91 LEU A N 1
ATOM 702 C CA . LEU A 1 91 ? -7.299 -5.939 9.651 1.00 96.00 91 LEU A CA 1
ATOM 703 C C . LEU A 1 91 ? -7.210 -7.439 9.936 1.00 96.00 91 LEU A C 1
ATOM 705 O O . LEU A 1 91 ? -6.539 -8.142 9.192 1.00 96.00 91 LEU A O 1
ATOM 709 N N . ALA A 1 92 ? -7.931 -7.939 10.944 1.00 96.06 92 ALA A N 1
ATOM 710 C CA . ALA A 1 92 ? -7.952 -9.367 11.255 1.00 96.06 92 ALA A CA 1
ATOM 711 C C . ALA A 1 92 ? -8.468 -10.212 10.077 1.00 96.06 92 ALA A C 1
ATOM 713 O O . ALA A 1 92 ? -7.867 -11.234 9.752 1.00 96.06 92 ALA A O 1
ATOM 714 N N . GLN A 1 93 ? -9.535 -9.771 9.401 1.00 95.81 93 GLN A N 1
ATOM 715 C CA . GLN A 1 93 ? -10.053 -10.473 8.223 1.00 95.81 93 GLN A CA 1
ATOM 716 C C . GLN A 1 93 ? -9.103 -10.373 7.022 1.00 95.81 93 GLN A C 1
ATOM 718 O O . GLN A 1 93 ? -8.865 -11.371 6.351 1.00 95.81 93 GLN A O 1
ATOM 723 N N . LEU A 1 94 ? -8.493 -9.209 6.770 1.00 95.88 94 LEU A N 1
ATOM 724 C CA . LEU A 1 94 ? -7.481 -9.074 5.713 1.00 95.88 94 LEU A CA 1
ATOM 725 C C . LEU A 1 94 ? -6.271 -9.986 5.962 1.00 95.88 94 LEU A C 1
ATOM 727 O O . LEU A 1 94 ? -5.790 -10.629 5.030 1.00 95.88 94 LEU A O 1
ATOM 731 N N . THR A 1 95 ? -5.822 -10.108 7.211 1.00 95.88 95 THR A N 1
ATOM 732 C CA . THR A 1 95 ? -4.767 -11.054 7.593 1.00 95.88 95 THR A CA 1
ATOM 733 C C . THR A 1 95 ? -5.204 -12.504 7.395 1.00 95.88 95 THR A C 1
ATOM 735 O O . THR A 1 95 ? -4.425 -13.295 6.867 1.00 95.88 95 THR A O 1
ATOM 738 N N . ALA A 1 96 ? -6.445 -12.863 7.741 1.00 95.62 96 ALA A N 1
ATOM 739 C CA . ALA A 1 96 ? -6.984 -14.204 7.489 1.00 95.62 96 ALA A CA 1
ATOM 740 C C . ALA A 1 96 ? -7.040 -14.547 5.988 1.00 95.62 96 ALA A C 1
ATOM 742 O O . ALA A 1 96 ? -6.831 -15.699 5.610 1.00 95.62 96 ALA A O 1
ATOM 743 N N . LEU A 1 97 ? -7.240 -13.541 5.130 1.00 95.31 97 LEU A N 1
ATOM 744 C CA . LEU A 1 97 ? -7.166 -13.667 3.671 1.00 95.31 97 LEU A CA 1
ATOM 745 C C . LEU A 1 97 ? -5.725 -13.697 3.121 1.00 95.31 97 LEU A C 1
ATOM 747 O O . LEU A 1 97 ? -5.542 -13.904 1.921 1.00 95.31 97 LEU A O 1
ATOM 751 N N . GLY A 1 98 ? -4.709 -13.527 3.974 1.00 94.44 98 GLY A N 1
ATOM 752 C CA . GLY A 1 98 ? -3.291 -13.595 3.613 1.00 94.44 98 GLY A CA 1
ATOM 753 C C . GLY A 1 98 ? -2.643 -12.253 3.260 1.00 94.44 98 GLY A C 1
ATOM 754 O O . GLY A 1 98 ? -1.558 -12.248 2.681 1.00 94.44 98 GLY A O 1
ATOM 755 N N . PHE A 1 99 ? -3.274 -11.120 3.582 1.00 95.75 99 PHE A N 1
ATOM 756 C CA . PHE A 1 99 ? -2.704 -9.793 3.336 1.00 95.75 99 PHE A CA 1
ATOM 757 C C . PHE A 1 99 ? -1.934 -9.250 4.551 1.00 95.75 99 PHE A C 1
ATOM 759 O O . PHE A 1 99 ? -2.386 -9.327 5.693 1.00 95.75 99 PHE A O 1
ATOM 766 N N . GLU A 1 100 ? -0.797 -8.606 4.285 1.00 93.81 100 GLU A N 1
ATOM 767 C CA . GLU A 1 100 ? 0.140 -8.062 5.287 1.00 93.81 100 GLU A CA 1
ATOM 768 C C . GLU A 1 100 ? -0.272 -6.666 5.813 1.00 93.81 100 GLU A C 1
ATOM 770 O O . GLU A 1 100 ? 0.521 -5.946 6.413 1.00 93.81 100 GLU A O 1
ATOM 775 N N . THR A 1 101 ? -1.516 -6.225 5.587 1.00 93.38 101 THR A N 1
ATOM 776 C CA . THR A 1 101 ? -1.982 -4.866 5.937 1.00 93.38 101 THR A CA 1
ATOM 777 C C . THR A 1 101 ? -1.802 -4.536 7.422 1.00 93.38 101 THR A C 1
ATOM 779 O O . THR A 1 101 ? -1.515 -3.389 7.778 1.00 93.38 101 THR A O 1
ATOM 782 N N . ALA A 1 102 ? -1.978 -5.536 8.291 1.00 95.25 102 ALA A N 1
ATOM 783 C CA . ALA A 1 102 ? -1.862 -5.394 9.739 1.00 95.25 102 ALA A CA 1
ATOM 784 C C . ALA A 1 102 ? -0.428 -5.087 10.200 1.00 95.25 102 ALA A C 1
ATOM 786 O O . ALA A 1 102 ? -0.261 -4.393 11.201 1.00 95.25 102 ALA A O 1
ATOM 787 N N . ASP A 1 103 ? 0.589 -5.510 9.445 1.00 95.06 103 ASP A N 1
ATOM 788 C CA . ASP A 1 103 ? 2.000 -5.299 9.799 1.00 95.06 103 ASP A CA 1
ATOM 789 C C . ASP A 1 103 ? 2.411 -3.824 9.690 1.00 95.06 103 ASP A C 1
ATOM 791 O O . ASP A 1 103 ? 3.351 -3.381 10.346 1.00 95.06 103 ASP A O 1
ATOM 795 N N . TYR A 1 104 ? 1.674 -3.050 8.887 1.00 95.56 104 TYR A N 1
ATOM 796 C CA . TYR A 1 104 ? 1.949 -1.638 8.607 1.00 95.56 104 TYR A CA 1
ATOM 797 C C . TYR A 1 104 ? 0.866 -0.690 9.137 1.00 95.56 104 TYR A C 1
ATOM 799 O O . TYR A 1 104 ? 0.953 0.524 8.929 1.00 95.56 104 TYR A O 1
ATOM 807 N N . THR A 1 105 ? -0.159 -1.216 9.815 1.00 95.88 105 THR A N 1
ATOM 808 C CA . THR A 1 105 ? -1.271 -0.424 10.356 1.00 95.88 105 THR A CA 1
ATOM 809 C C . THR A 1 105 ? -1.274 -0.493 11.875 1.00 95.88 105 THR A C 1
ATOM 811 O O . THR A 1 105 ? -1.603 -1.519 12.464 1.00 95.88 105 THR A O 1
ATOM 814 N N . HIS A 1 106 ? -0.961 0.627 12.525 1.00 96.31 106 HIS A N 1
ATOM 815 C CA . HIS A 1 106 ? -0.872 0.697 13.981 1.00 96.31 106 HIS A CA 1
ATOM 816 C C . HIS A 1 106 ? -1.963 1.581 14.574 1.00 96.31 106 HIS A C 1
ATOM 818 O O . HIS A 1 106 ? -2.202 2.696 14.111 1.00 96.31 106 HIS A O 1
ATOM 824 N N . SER A 1 107 ? -2.600 1.084 15.637 1.00 96.06 107 SER A N 1
ATOM 825 C CA . SER A 1 107 ? -3.482 1.905 16.463 1.00 96.06 107 SER A CA 1
ATOM 826 C C . SER A 1 107 ? -2.666 2.985 17.165 1.00 96.06 107 SER A C 1
ATOM 828 O O . SER A 1 107 ? -1.576 2.725 17.679 1.00 96.06 107 SER A O 1
ATOM 830 N N . ILE A 1 108 ? -3.210 4.194 17.196 1.00 96.19 108 ILE A N 1
ATOM 831 C CA . ILE A 1 108 ? -2.591 5.365 17.805 1.00 96.19 108 ILE A CA 1
ATOM 832 C C . ILE A 1 108 ? -3.615 6.102 18.660 1.00 96.19 108 ILE A C 1
ATOM 834 O O . ILE A 1 108 ? -4.809 6.095 18.364 1.00 96.19 108 ILE A O 1
ATOM 838 N N . SER A 1 109 ? -3.126 6.784 19.691 1.00 94.69 109 SER A N 1
ATOM 839 C CA . SER A 1 109 ? -3.929 7.653 20.546 1.00 94.69 109 SER A CA 1
ATOM 840 C C . SER A 1 109 ? -3.320 9.051 20.521 1.00 94.69 109 SER A C 1
ATOM 842 O O . SER A 1 109 ? -2.303 9.289 21.163 1.00 94.69 109 SER A O 1
ATOM 844 N N . GLY A 1 110 ? -3.935 9.964 19.767 1.00 93.44 110 GLY A N 1
ATOM 845 C CA . GLY A 1 110 ? -3.468 11.348 19.634 1.00 93.44 110 GLY A CA 1
ATOM 846 C C . GLY A 1 110 ? -2.457 11.577 18.506 1.00 93.44 110 GLY A C 1
ATOM 847 O O . GLY A 1 110 ? -1.999 10.646 17.838 1.00 93.44 110 GLY A O 1
ATOM 848 N N . GLN A 1 111 ? -2.139 12.850 18.266 1.00 94.19 111 GLN A N 1
ATOM 849 C CA . GLN A 1 111 ? -1.270 13.264 17.160 1.00 94.19 111 GLN A CA 1
ATOM 850 C C . GLN A 1 111 ? 0.205 12.931 17.416 1.00 94.19 111 GLN A C 1
ATOM 852 O O . GLN A 1 111 ? 0.957 12.725 16.468 1.00 94.19 111 GLN A O 1
ATOM 857 N N . GLU A 1 112 ? 0.631 12.882 18.680 1.00 97.00 112 GLU A N 1
ATOM 858 C CA . GLU A 1 112 ? 2.023 12.635 19.056 1.00 97.00 112 GLU A CA 1
ATOM 859 C C . GLU A 1 112 ? 2.431 11.225 18.622 1.00 97.00 112 GLU A C 1
ATOM 861 O O . GLU A 1 112 ? 3.421 11.057 17.913 1.00 97.00 112 GLU A O 1
ATOM 866 N N . ALA A 1 113 ? 1.589 10.229 18.913 1.00 97.62 113 ALA A N 1
ATOM 867 C CA . ALA A 1 113 ? 1.777 8.861 18.438 1.00 97.62 113 ALA A CA 1
ATOM 868 C C . ALA A 1 113 ? 1.785 8.778 16.897 1.00 97.62 113 ALA A C 1
ATOM 870 O O . ALA A 1 113 ? 2.565 8.022 16.319 1.00 97.62 113 ALA A O 1
ATOM 871 N N . ALA A 1 114 ? 0.956 9.576 16.209 1.00 97.00 114 ALA A N 1
ATOM 872 C CA . ALA A 1 114 ? 0.984 9.662 14.747 1.00 97.00 114 ALA A CA 1
ATOM 873 C C . ALA A 1 114 ? 2.328 10.201 14.226 1.00 97.00 114 ALA A C 1
ATOM 875 O O . ALA A 1 114 ? 2.883 9.664 13.264 1.00 97.00 114 ALA A O 1
ATOM 876 N N . ALA A 1 115 ? 2.852 11.252 14.863 1.00 97.31 115 ALA A N 1
ATOM 877 C CA . ALA A 1 115 ? 4.131 11.858 14.515 1.00 97.31 115 ALA A CA 1
ATOM 878 C C . ALA A 1 115 ? 5.293 10.878 14.731 1.00 97.31 115 ALA A C 1
ATOM 880 O O . ALA A 1 115 ? 6.160 10.763 13.866 1.00 97.31 115 ALA A O 1
ATOM 881 N N . GLU A 1 116 ? 5.275 10.126 15.835 1.00 97.88 116 GLU A N 1
ATOM 882 C CA . GLU A 1 116 ? 6.275 9.098 16.138 1.00 97.88 116 GLU A CA 1
ATOM 883 C C . GLU A 1 116 ? 6.321 8.000 15.071 1.00 97.88 116 GLU A C 1
ATOM 885 O O . GLU A 1 116 ? 7.403 7.663 14.586 1.00 97.88 116 GLU A O 1
ATOM 890 N N . TRP A 1 117 ? 5.168 7.459 14.660 1.00 97.81 117 TRP A N 1
ATOM 891 C CA . TRP A 1 117 ? 5.127 6.461 13.584 1.00 97.81 117 TRP A CA 1
ATOM 892 C C . TRP A 1 117 ? 5.584 7.034 12.250 1.00 97.81 117 TRP A C 1
ATOM 894 O O . TRP A 1 117 ? 6.359 6.390 11.543 1.00 97.81 117 TRP A O 1
ATOM 904 N N . ARG A 1 118 ? 5.153 8.254 11.916 1.00 97.44 118 ARG A N 1
ATOM 905 C CA . ARG A 1 118 ? 5.593 8.928 10.693 1.00 97.44 118 ARG A CA 1
ATOM 906 C C . ARG A 1 118 ? 7.110 9.096 10.667 1.00 97.44 118 ARG A C 1
ATOM 908 O O . ARG A 1 118 ? 7.730 8.791 9.652 1.00 97.44 118 ARG A O 1
ATOM 915 N N . GLU A 1 119 ? 7.710 9.550 11.762 1.00 97.62 119 GLU A N 1
ATOM 916 C CA . GLU A 1 119 ? 9.162 9.721 11.860 1.00 97.62 119 GLU A CA 1
ATOM 917 C C . GLU A 1 119 ? 9.892 8.376 11.805 1.00 97.62 119 GLU A C 1
ATOM 919 O O . GLU A 1 119 ? 10.915 8.241 11.126 1.00 97.62 119 GLU A O 1
ATOM 924 N N . ARG A 1 120 ? 9.337 7.350 12.461 1.00 97.62 120 ARG A N 1
ATOM 925 C CA . ARG A 1 120 ? 9.872 5.990 12.407 1.00 97.62 120 ARG A CA 1
ATOM 926 C C . ARG A 1 120 ? 9.886 5.462 10.976 1.00 97.62 120 ARG A C 1
ATOM 928 O O . ARG A 1 120 ? 10.886 4.876 10.579 1.00 97.62 120 ARG A O 1
ATOM 935 N N . TRP A 1 121 ? 8.819 5.658 10.200 1.00 96.88 121 TRP A N 1
ATOM 936 C CA . TRP A 1 121 ? 8.731 5.138 8.826 1.00 96.88 121 TRP A CA 1
ATOM 937 C C . TRP A 1 121 ? 9.586 5.948 7.858 1.00 96.88 121 TRP A C 1
ATOM 939 O O . TRP A 1 121 ? 10.153 5.393 6.921 1.00 96.88 121 TRP A O 1
ATOM 949 N N . PHE A 1 122 ? 9.740 7.247 8.113 1.00 97.12 122 PHE A N 1
ATOM 950 C CA . PHE A 1 122 ? 10.610 8.101 7.316 1.00 97.12 122 PHE A CA 1
ATOM 951 C C . PHE A 1 122 ? 12.090 7.704 7.439 1.00 97.12 122 PHE A C 1
ATOM 953 O O . PHE A 1 122 ? 12.817 7.693 6.441 1.00 97.12 122 PHE A O 1
ATOM 960 N N . ASN A 1 123 ? 12.534 7.356 8.651 1.00 97.25 123 ASN A N 1
ATOM 961 C CA . ASN A 1 123 ? 13.942 7.066 8.951 1.00 97.25 123 ASN A CA 1
ATOM 962 C C . ASN A 1 123 ? 14.280 5.571 9.034 1.00 97.25 123 ASN A C 1
ATOM 964 O O . ASN A 1 123 ? 15.461 5.213 9.077 1.00 97.25 123 ASN A O 1
ATOM 968 N N . GLY A 1 124 ? 13.272 4.706 9.094 1.00 97.00 124 GLY A N 1
ATOM 969 C CA . GLY A 1 124 ? 13.420 3.260 9.199 1.00 97.00 124 GLY A CA 1
ATOM 970 C C . GLY A 1 124 ? 13.524 2.569 7.837 1.00 97.00 124 GLY A C 1
ATOM 971 O O . GLY A 1 124 ? 13.072 3.118 6.831 1.00 97.00 124 GLY A O 1
ATOM 972 N N . PRO A 1 125 ? 14.125 1.367 7.787 1.00 97.12 125 PRO A N 1
ATOM 973 C CA . PRO A 1 125 ? 14.132 0.548 6.585 1.00 97.12 125 PRO A CA 1
ATOM 974 C C . PRO A 1 125 ? 12.743 -0.050 6.327 1.00 97.12 125 PRO A C 1
ATOM 976 O O . PRO A 1 125 ? 12.115 -0.593 7.236 1.00 97.12 125 PRO A O 1
ATOM 979 N N . LEU A 1 126 ? 12.297 0.001 5.076 1.00 96.81 126 LEU A N 1
ATOM 980 C CA . LEU A 1 126 ? 11.069 -0.618 4.582 1.00 96.81 126 LEU A CA 1
ATOM 981 C C . LEU A 1 126 ? 11.350 -1.406 3.293 1.00 96.81 126 LEU A C 1
ATOM 983 O O . LEU A 1 126 ? 12.300 -1.090 2.574 1.00 96.81 126 LEU A O 1
ATOM 987 N N . PRO A 1 127 ? 10.522 -2.409 2.951 1.00 96.06 127 PRO A N 1
ATOM 988 C CA . PRO A 1 127 ? 10.699 -3.180 1.724 1.00 96.06 127 PRO A CA 1
ATOM 989 C C . PRO A 1 127 ? 10.175 -2.461 0.460 1.00 96.06 127 PRO A C 1
ATOM 991 O O . PRO A 1 127 ? 9.987 -3.072 -0.595 1.00 96.06 127 PRO A O 1
ATOM 994 N N . PHE A 1 128 ? 9.877 -1.163 0.560 1.00 95.88 128 PHE A N 1
ATOM 995 C CA . PHE A 1 128 ? 9.306 -0.334 -0.497 1.00 95.88 128 PHE A CA 1
ATOM 996 C C . PHE A 1 128 ? 9.496 1.156 -0.193 1.00 95.88 128 PHE A C 1
ATOM 998 O O . PHE A 1 128 ? 9.784 1.555 0.936 1.00 95.88 128 PHE A O 1
ATOM 1005 N N . ALA A 1 129 ? 9.314 1.992 -1.216 1.00 95.69 129 ALA A N 1
ATOM 1006 C CA . ALA A 1 129 ? 9.303 3.441 -1.058 1.00 95.69 129 ALA A CA 1
ATOM 1007 C C . ALA A 1 129 ? 7.935 3.929 -0.565 1.00 95.69 129 ALA A C 1
ATOM 1009 O O . ALA A 1 129 ? 6.900 3.423 -0.994 1.00 95.69 129 ALA A O 1
ATOM 1010 N N . THR A 1 130 ? 7.935 4.941 0.303 1.00 94.44 130 THR A N 1
ATOM 1011 C CA . THR A 1 130 ? 6.719 5.589 0.819 1.00 94.44 130 THR A CA 1
ATOM 1012 C C . THR A 1 130 ? 6.851 7.100 0.693 1.00 94.44 130 THR A C 1
ATOM 1014 O O . THR A 1 130 ? 7.951 7.636 0.755 1.00 94.44 130 THR A O 1
ATOM 1017 N N . ASP A 1 131 ? 5.745 7.819 0.526 1.00 92.94 131 ASP A N 1
ATOM 1018 C CA . ASP A 1 131 ? 5.755 9.287 0.419 1.00 92.94 131 ASP A CA 1
ATOM 1019 C C . ASP A 1 131 ? 5.107 9.989 1.628 1.00 92.94 131 ASP A C 1
ATOM 1021 O O . ASP A 1 131 ? 4.973 11.216 1.664 1.00 92.94 131 ASP A O 1
ATOM 1025 N N . GLY A 1 132 ? 4.725 9.211 2.639 1.00 95.25 132 GLY A N 1
ATOM 1026 C CA . GLY A 1 132 ? 4.128 9.663 3.883 1.00 95.25 132 GLY A CA 1
ATOM 1027 C C . GLY A 1 132 ? 3.428 8.526 4.613 1.00 95.25 132 GLY A C 1
ATOM 1028 O O . GLY A 1 132 ? 3.642 7.350 4.321 1.00 95.25 132 GLY A O 1
ATOM 1029 N N . VAL A 1 133 ? 2.545 8.904 5.533 1.00 96.88 133 VAL A N 1
ATOM 1030 C CA . VAL A 1 133 ? 1.621 7.990 6.218 1.00 96.88 133 VAL A CA 1
ATOM 1031 C C . VAL A 1 133 ? 0.176 8.400 5.949 1.00 96.88 133 VAL A C 1
ATOM 1033 O O . VAL A 1 133 ? -0.096 9.549 5.600 1.00 96.88 133 VAL A O 1
ATOM 1036 N N . VAL A 1 134 ? -0.765 7.475 6.126 1.00 96.06 134 VAL A N 1
ATOM 1037 C CA . VAL A 1 134 ? -2.203 7.766 6.059 1.00 96.06 134 VAL A CA 1
ATOM 1038 C C . VAL A 1 134 ? -2.799 7.570 7.444 1.00 96.06 134 VAL A C 1
ATOM 1040 O O . VAL A 1 134 ? -2.725 6.477 8.001 1.00 96.06 134 VAL A O 1
ATOM 1043 N N . LEU A 1 135 ? -3.404 8.621 7.991 1.00 95.31 135 LEU A N 1
ATOM 1044 C CA . LEU A 1 135 ? -4.171 8.545 9.230 1.00 95.31 135 LEU A CA 1
ATOM 1045 C C . LEU A 1 135 ? -5.614 8.203 8.877 1.00 95.31 135 LEU A C 1
ATOM 1047 O O . LEU A 1 135 ? -6.186 8.821 7.980 1.00 95.31 135 LEU A O 1
ATOM 1051 N N . LYS A 1 136 ? -6.192 7.220 9.567 1.00 93.62 136 LYS A N 1
ATOM 1052 C CA . LYS A 1 136 ? -7.562 6.745 9.344 1.00 93.62 136 LYS A CA 1
ATOM 1053 C C . LYS A 1 136 ? -8.317 6.717 10.668 1.00 93.62 136 LYS A C 1
ATOM 1055 O O . LYS A 1 136 ? -7.744 6.336 11.688 1.00 93.62 136 LYS A O 1
ATOM 1060 N N . GLN A 1 137 ? -9.599 7.066 10.649 1.00 92.25 137 GLN A N 1
ATOM 1061 C CA . GLN A 1 137 ? -10.485 6.801 11.781 1.00 92.25 137 GLN A CA 1
ATOM 1062 C C . GLN A 1 137 ? -10.580 5.287 12.029 1.00 92.25 137 GLN A C 1
ATOM 1064 O O . GLN A 1 137 ? -10.673 4.494 11.089 1.00 92.25 137 GLN A O 1
ATOM 1069 N N . ALA A 1 138 ? -10.531 4.892 13.303 1.00 92.12 138 ALA A N 1
ATOM 1070 C CA . ALA A 1 138 ? -10.578 3.486 13.709 1.00 92.12 138 ALA A CA 1
ATOM 1071 C C . ALA A 1 138 ? -11.956 2.846 13.472 1.00 92.12 138 ALA A C 1
ATOM 1073 O O . ALA A 1 138 ? -12.047 1.643 13.237 1.00 92.12 138 ALA A O 1
ATOM 1074 N N . ASP A 1 139 ? -13.007 3.659 13.507 1.00 89.31 139 ASP A N 1
ATOM 1075 C CA . ASP A 1 139 ? -14.377 3.292 13.179 1.00 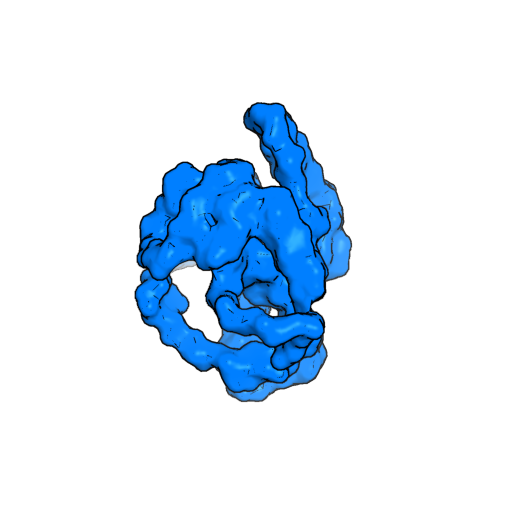89.31 139 ASP A CA 1
ATOM 1076 C C . ASP A 1 139 ? -14.802 4.130 11.968 1.00 89.31 139 ASP A C 1
ATOM 1078 O O . ASP A 1 139 ? -14.736 5.362 12.012 1.00 89.31 139 ASP A O 1
ATOM 1082 N N . ARG A 1 140 ? -15.150 3.472 10.857 1.00 82.81 140 ARG A N 1
ATOM 1083 C CA . ARG A 1 140 ? -15.632 4.150 9.648 1.00 82.81 140 ARG A CA 1
ATOM 1084 C C . ARG A 1 140 ? -16.754 3.348 8.994 1.00 82.81 140 ARG A C 1
ATOM 1086 O O . ARG A 1 140 ? -16.627 2.124 8.898 1.00 82.81 140 ARG A O 1
ATOM 1093 N N . PRO A 1 141 ? -17.807 4.005 8.476 1.00 72.25 141 PRO A N 1
ATOM 1094 C CA . PRO A 1 141 ? -18.919 3.310 7.842 1.00 72.25 141 PRO A CA 1
ATOM 1095 C C . PRO A 1 141 ? -18.439 2.464 6.660 1.00 72.25 141 PRO A C 1
ATOM 1097 O O . PRO A 1 141 ? -17.456 2.804 5.991 1.00 72.25 141 PRO A O 1
ATOM 1100 N N . SER A 1 142 ? -19.161 1.376 6.378 1.00 70.44 142 SER A N 1
ATOM 1101 C CA . SER A 1 142 ? -18.999 0.685 5.100 1.00 70.44 142 SER A CA 1
ATOM 1102 C C . SER A 1 142 ? -19.374 1.655 3.982 1.00 70.44 142 SER A C 1
ATOM 1104 O O . SER A 1 142 ? -20.433 2.287 3.992 1.00 70.44 142 SER A O 1
ATOM 1106 N N . VAL A 1 143 ? -18.464 1.824 3.031 1.00 67.81 143 VAL A N 1
ATOM 1107 C CA . VAL A 1 143 ? -18.643 2.749 1.918 1.00 67.81 143 VAL A CA 1
ATOM 1108 C C . VAL A 1 143 ? -18.933 1.902 0.693 1.00 67.81 143 VAL A C 1
ATOM 1110 O O . VAL A 1 143 ? -18.034 1.305 0.111 1.00 67.81 143 VAL A O 1
ATOM 1113 N N . ARG A 1 144 ? -20.209 1.838 0.305 1.00 58.66 144 ARG A N 1
ATOM 1114 C CA . ARG A 1 144 ? -20.631 1.143 -0.924 1.00 58.66 144 ARG A CA 1
ATOM 1115 C C . ARG A 1 144 ? -20.488 2.001 -2.183 1.00 58.66 144 ARG A C 1
ATOM 1117 O O . ARG A 1 144 ? -20.587 1.474 -3.284 1.00 58.66 144 ARG A O 1
ATOM 1124 N N . SER A 1 145 ? -20.267 3.307 -2.033 1.00 57.19 145 SER A N 1
ATOM 1125 C CA . SER A 1 145 ? -20.103 4.251 -3.141 1.00 57.19 145 SER A CA 1
ATOM 1126 C C . SER A 1 145 ? -18.700 4.847 -3.137 1.00 57.19 145 SER A C 1
ATOM 1128 O O . SER A 1 145 ? -18.343 5.602 -2.233 1.00 57.19 145 SER A O 1
ATOM 1130 N N . TRP A 1 146 ? -17.912 4.520 -4.157 1.00 62.84 146 TRP A N 1
ATOM 1131 C CA . TRP A 1 146 ? -16.619 5.153 -4.400 1.00 62.84 146 TRP A CA 1
ATOM 1132 C C . TRP A 1 146 ? -16.788 6.660 -4.690 1.00 62.84 146 TRP A C 1
ATOM 1134 O O . TRP A 1 146 ? -17.787 7.066 -5.282 1.00 62.84 146 TRP A O 1
ATOM 1144 N N . SER A 1 147 ? -15.819 7.480 -4.271 1.00 65.12 147 SER A N 1
ATOM 1145 C CA . SER A 1 147 ? -15.763 8.921 -4.549 1.00 65.12 147 SER A CA 1
ATOM 1146 C C . SER A 1 147 ? -14.343 9.332 -4.945 1.00 65.12 147 SER A C 1
ATOM 1148 O O . SER A 1 147 ? -13.372 8.800 -4.405 1.00 65.12 147 SER A O 1
ATOM 1150 N N . SER A 1 148 ? -14.232 10.293 -5.866 1.00 62.22 148 SER A N 1
ATOM 1151 C CA . SER A 1 148 ? -12.965 10.923 -6.269 1.00 62.22 148 SER A CA 1
ATOM 1152 C C . SER A 1 148 ? -12.423 11.889 -5.216 1.00 62.22 148 SER A C 1
ATOM 1154 O O . SER A 1 148 ? -11.230 12.200 -5.216 1.00 62.22 148 SER A O 1
ATOM 1156 N N . SER A 1 149 ? -13.286 12.359 -4.314 1.00 68.19 149 SER A N 1
ATOM 1157 C CA . SER A 1 149 ? -12.892 13.220 -3.206 1.00 68.19 149 SER A CA 1
ATOM 1158 C C . SER A 1 149 ? -12.233 12.402 -2.095 1.00 68.19 149 SER A C 1
ATOM 1160 O O . SER A 1 149 ? -12.700 11.298 -1.798 1.00 68.19 149 SER A O 1
ATOM 1162 N N . PRO A 1 150 ? -11.194 12.943 -1.429 1.00 69.44 150 PRO A N 1
ATOM 1163 C CA . PRO A 1 150 ? -10.636 12.322 -0.240 1.00 69.44 150 PRO A CA 1
ATOM 1164 C C . PRO A 1 150 ? -11.744 12.052 0.784 1.00 69.44 150 PRO A C 1
ATOM 1166 O O . PRO A 1 150 ? -12.580 12.930 1.018 1.00 69.44 150 PRO A O 1
ATOM 1169 N N . PRO A 1 151 ? -11.784 10.857 1.385 1.00 80.75 151 PRO A N 1
ATOM 1170 C CA . PRO A 1 151 ? -12.790 10.555 2.387 1.00 80.75 151 PRO A CA 1
ATOM 1171 C C . PRO A 1 151 ? -12.576 11.393 3.651 1.00 80.75 151 PRO A C 1
ATOM 1173 O O . PRO A 1 151 ? -11.445 11.592 4.081 1.00 80.75 151 PRO A O 1
ATOM 1176 N N . GLU A 1 152 ? -13.660 11.792 4.318 1.00 84.88 152 GLU A N 1
A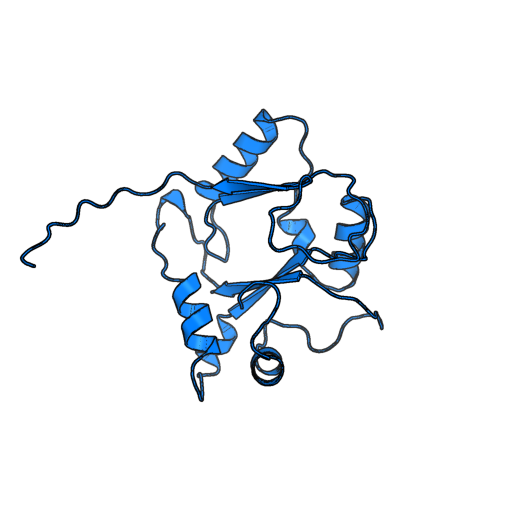TOM 1177 C CA . GLU A 1 152 ? -13.588 12.537 5.590 1.00 84.88 152 GLU A CA 1
ATOM 1178 C C . GLU A 1 152 ? -12.917 11.735 6.721 1.00 84.88 152 GLU A C 1
ATOM 1180 O O . GLU A 1 152 ? -12.393 12.302 7.677 1.00 84.88 152 GLU A O 1
ATOM 1185 N N . TRP A 1 153 ? -12.900 10.405 6.602 1.00 87.62 153 TRP A N 1
ATOM 1186 C CA . TRP A 1 153 ? -12.339 9.492 7.596 1.00 87.62 153 TRP A CA 1
ATOM 1187 C C . TRP A 1 153 ? -10.833 9.238 7.437 1.00 87.62 153 TRP A C 1
ATOM 1189 O O . TRP A 1 153 ? -10.270 8.503 8.255 1.00 87.62 153 TRP A O 1
ATOM 1199 N N . ALA A 1 154 ? -10.164 9.797 6.418 1.00 91.31 154 ALA A N 1
ATOM 1200 C CA . ALA A 1 154 ? -8.718 9.649 6.259 1.00 91.31 154 ALA A CA 1
ATOM 1201 C C . ALA A 1 154 ? -8.005 10.891 5.727 1.00 91.31 154 ALA A C 1
ATOM 1203 O O . ALA A 1 154 ? -8.528 11.655 4.922 1.00 91.31 154 ALA A O 1
ATOM 1204 N N . VAL A 1 155 ? -6.743 11.035 6.126 1.00 92.69 155 VAL A N 1
ATOM 1205 C CA . VAL A 1 155 ? -5.853 12.094 5.646 1.00 92.69 155 VAL A CA 1
ATOM 1206 C C . VAL A 1 155 ? -4.459 11.540 5.370 1.00 92.69 155 VAL A C 1
ATOM 1208 O O . VAL A 1 155 ? -3.911 10.761 6.150 1.00 92.69 155 VAL A O 1
ATOM 1211 N N . ALA A 1 156 ? -3.870 11.950 4.247 1.00 94.38 156 ALA A N 1
ATOM 1212 C CA . ALA A 1 156 ? -2.481 11.652 3.926 1.00 94.38 156 ALA A CA 1
ATOM 1213 C C . ALA A 1 156 ? -1.557 12.706 4.552 1.00 94.38 156 ALA A C 1
ATOM 1215 O O . ALA A 1 156 ? -1.651 13.892 4.235 1.00 94.38 156 ALA A O 1
ATOM 1216 N N . TRP A 1 157 ? -0.624 12.271 5.396 1.00 96.00 157 TRP A N 1
ATOM 1217 C CA . TRP A 1 157 ? 0.413 13.113 5.985 1.00 96.00 157 TRP A CA 1
ATOM 1218 C C . TRP A 1 157 ? 1.763 12.834 5.316 1.00 96.00 157 TRP A C 1
ATOM 1220 O O . TRP A 1 157 ? 2.511 11.933 5.704 1.00 96.00 157 TRP A O 1
ATOM 1230 N N . LYS A 1 158 ? 2.063 13.620 4.277 1.00 95.19 158 LYS A N 1
ATOM 1231 C CA . LYS A 1 158 ? 3.259 13.465 3.436 1.00 95.19 158 LYS A CA 1
ATOM 1232 C C . LYS A 1 158 ? 4.557 13.786 4.179 1.00 95.19 158 LYS A C 1
ATOM 1234 O O . LYS A 1 158 ? 4.573 14.582 5.127 1.00 95.19 158 LYS A O 1
ATOM 1239 N N . TYR A 1 159 ? 5.653 13.172 3.742 1.00 94.12 159 TYR A N 1
ATOM 1240 C CA . TYR A 1 159 ? 7.005 13.554 4.155 1.00 94.12 159 TYR A CA 1
ATOM 1241 C C . TYR A 1 159 ? 7.388 14.939 3.612 1.00 94.12 159 TYR A C 1
ATOM 1243 O O . TYR A 1 159 ? 6.740 15.431 2.685 1.00 94.12 159 TYR A O 1
ATOM 1251 N N . PRO A 1 160 ? 8.415 15.599 4.178 1.00 86.38 160 PRO A N 1
ATOM 1252 C CA . PRO A 1 160 ? 8.905 16.857 3.632 1.00 86.38 160 PRO A CA 1
ATOM 1253 C C . PRO A 1 160 ? 9.352 16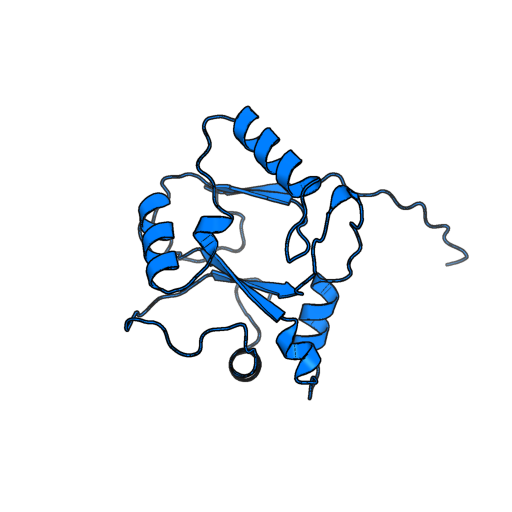.675 2.176 1.00 86.38 160 PRO A C 1
ATOM 1255 O O . PRO A 1 160 ? 10.088 15.741 1.860 1.00 86.38 160 PRO A O 1
ATOM 1258 N N . SER A 1 161 ? 8.917 17.569 1.287 1.00 73.75 161 SER A N 1
ATOM 1259 C CA . SER A 1 161 ? 9.371 17.579 -0.105 1.00 73.75 161 SER A CA 1
ATOM 1260 C C . SER A 1 161 ? 10.859 17.922 -0.168 1.00 73.75 161 SER A C 1
ATOM 1262 O O . SER A 1 161 ? 11.267 18.934 0.409 1.00 73.75 161 SER A O 1
ATOM 1264 N N . GLN A 1 162 ? 11.659 17.157 -0.912 1.00 65.31 162 GLN A N 1
ATOM 1265 C CA . GLN A 1 162 ? 12.995 17.624 -1.268 1.00 65.31 162 GLN A CA 1
ATOM 1266 C C . GLN A 1 162 ? 12.896 18.756 -2.289 1.00 65.31 162 GLN A C 1
ATOM 1268 O O . GLN A 1 162 ? 12.231 18.639 -3.316 1.00 65.31 162 GLN A O 1
ATOM 1273 N N . GLN A 1 163 ? 13.564 19.868 -1.996 1.00 58.97 163 GLN A N 1
ATOM 1274 C CA . GLN A 1 163 ? 13.765 20.945 -2.954 1.00 58.97 163 GLN A CA 1
ATOM 1275 C C . GLN A 1 163 ? 15.073 20.677 -3.696 1.00 58.97 163 GLN A C 1
ATOM 1277 O O . GLN A 1 163 ? 16.151 20.793 -3.118 1.00 58.97 163 GLN A O 1
ATOM 1282 N N . ALA A 1 164 ? 14.983 20.325 -4.976 1.00 59.25 164 ALA A N 1
ATOM 1283 C CA . ALA A 1 164 ? 16.134 20.299 -5.867 1.00 59.25 164 ALA A CA 1
ATOM 1284 C C . ALA A 1 164 ? 16.169 21.605 -6.670 1.00 59.25 164 ALA A C 1
ATOM 1286 O O . ALA A 1 164 ? 15.212 21.946 -7.366 1.00 59.25 164 ALA A O 1
ATOM 1287 N N . LEU A 1 165 ? 17.271 22.352 -6.573 1.00 61.97 165 LEU A N 1
ATOM 1288 C CA . LEU A 1 165 ? 17.510 23.502 -7.443 1.00 61.97 165 LEU A CA 1
ATOM 1289 C C . LEU A 1 165 ? 17.884 22.987 -8.837 1.00 61.97 165 LEU A C 1
ATOM 1291 O O . LEU A 1 165 ? 18.932 22.368 -9.011 1.00 61.97 165 LEU A O 1
ATOM 1295 N N . ALA A 1 166 ? 17.042 23.257 -9.831 1.00 68.81 166 ALA A N 1
ATOM 1296 C CA . ALA A 1 166 ? 17.346 23.000 -11.234 1.00 68.81 166 ALA A CA 1
ATOM 1297 C C . ALA A 1 166 ? 17.589 24.326 -11.965 1.00 68.81 166 ALA A C 1
ATOM 1299 O O . ALA A 1 166 ? 16.822 25.278 -11.821 1.00 68.81 166 ALA A O 1
ATOM 1300 N N . GLN A 1 167 ? 18.653 24.394 -12.767 1.00 65.69 167 GLN A N 1
ATOM 1301 C CA . GLN A 1 167 ? 18.926 25.544 -13.628 1.00 65.69 167 GLN A CA 1
ATOM 1302 C C . GLN A 1 167 ? 18.308 25.309 -15.009 1.00 65.69 167 GLN A C 1
ATOM 1304 O O . GLN A 1 167 ? 18.713 24.394 -15.728 1.00 65.69 167 GLN A O 1
ATOM 1309 N N . VAL A 1 168 ? 17.359 26.159 -15.402 1.00 70.56 168 VAL A N 1
ATOM 1310 C CA . VAL A 1 168 ? 16.807 26.175 -16.763 1.00 70.56 168 VAL A CA 1
ATOM 1311 C C . VAL A 1 168 ? 17.859 26.776 -17.700 1.00 70.56 168 VAL A C 1
ATOM 1313 O O . VAL A 1 168 ? 18.235 27.936 -17.551 1.00 70.56 168 VAL A O 1
ATOM 1316 N N . ARG A 1 169 ? 18.381 25.971 -18.636 1.00 75.38 169 ARG A N 1
ATOM 1317 C CA . ARG A 1 169 ? 19.469 26.365 -19.560 1.00 75.38 169 ARG A CA 1
ATOM 1318 C C . ARG A 1 169 ? 18.986 26.999 -20.872 1.00 75.38 169 ARG A C 1
ATOM 1320 O O . ARG A 1 169 ? 19.813 27.389 -21.687 1.00 75.38 169 ARG A O 1
ATOM 1327 N N . GLY A 1 170 ? 17.677 27.108 -21.071 1.00 72.75 170 GLY A N 1
ATOM 1328 C CA . GLY A 1 170 ? 17.059 27.712 -22.248 1.00 72.75 170 GLY A CA 1
ATOM 1329 C C . GLY A 1 170 ? 15.546 27.501 -22.245 1.00 72.75 170 GLY A C 1
ATOM 1330 O O . GLY A 1 170 ? 15.057 26.633 -21.518 1.00 72.75 170 GLY A O 1
ATOM 1331 N N . VAL A 1 171 ? 14.840 28.313 -23.034 1.00 60.62 171 VAL A N 1
ATOM 1332 C CA . VAL A 1 171 ? 13.410 28.177 -23.356 1.00 60.62 171 VAL A CA 1
ATOM 1333 C C . VAL A 1 171 ? 13.294 27.803 -24.823 1.00 60.62 171 VAL A C 1
ATOM 1335 O O . VAL A 1 171 ? 14.021 28.436 -25.622 1.00 60.62 171 VAL A O 1
#

Foldseek 3Di:
DLQVDDDDLPVVLVLQPQHDPDWPDDDDFDWDKDKWFFDFQDACLVCVPPCTVVLVVCQSPDPDHDSVSSPRIHIATQDTLQDDQAQVRRVVVCVNRPHPNVVLDDDDDDVVRVVVSFVCRNGGTDRGHDFTDKQFARGHDRHPDGDPDDDPGMDTDGDDDDDDDDDDPDD